Protein AF-A0A6F9ACP2-F1 (afdb_monomer_lite)

Structure (mmCIF, N/CA/C/O backbone):
data_AF-A0A6F9ACP2-F1
#
_entry.id   AF-A0A6F9ACP2-F1
#
loop_
_atom_site.group_PDB
_atom_site.id
_atom_site.type_symbol
_atom_site.label_atom_id
_atom_site.label_alt_id
_atom_site.label_comp_id
_atom_site.label_asym_id
_atom_site.label_entity_id
_atom_site.label_seq_id
_atom_site.pdbx_PDB_ins_code
_atom_site.Cartn_x
_atom_site.Cartn_y
_atom_site.Cartn_z
_atom_site.occupancy
_atom_site.B_iso_or_equiv
_atom_site.auth_seq_id
_atom_site.auth_comp_id
_atom_site.auth_asym_id
_atom_site.auth_atom_id
_atom_site.pdbx_PDB_model_num
ATOM 1 N N . MET A 1 1 ? 7.705 -12.519 -59.527 1.00 38.59 1 MET A N 1
ATOM 2 C CA . MET A 1 1 ? 8.562 -12.250 -58.352 1.00 38.59 1 MET A CA 1
ATOM 3 C C . MET A 1 1 ? 8.568 -10.750 -58.105 1.00 38.59 1 MET A C 1
ATOM 5 O O . MET A 1 1 ? 9.185 -10.027 -58.873 1.00 38.59 1 MET A O 1
ATOM 9 N N . ALA A 1 2 ? 7.812 -10.264 -57.120 1.00 41.66 2 ALA A N 1
ATOM 10 C CA . ALA A 1 2 ? 7.806 -8.846 -56.766 1.00 41.66 2 ALA A CA 1
ATOM 11 C C . ALA A 1 2 ? 8.853 -8.609 -55.669 1.00 41.66 2 ALA A C 1
ATOM 13 O O . ALA A 1 2 ? 8.690 -9.074 -54.544 1.00 41.66 2 ALA A O 1
ATOM 14 N N . GLY A 1 3 ? 9.953 -7.942 -56.027 1.00 48.78 3 GLY A N 1
ATOM 15 C CA . GLY A 1 3 ? 11.014 -7.553 -55.100 1.00 48.78 3 GLY A CA 1
ATOM 16 C C . GLY A 1 3 ? 10.565 -6.386 -54.222 1.00 48.78 3 GLY A C 1
ATOM 17 O O . GLY A 1 3 ? 10.334 -5.283 -54.720 1.00 48.78 3 GLY A O 1
ATOM 18 N N . GLY A 1 4 ? 10.429 -6.635 -52.920 1.00 50.09 4 GLY A N 1
ATOM 19 C CA . GLY A 1 4 ? 10.111 -5.612 -51.928 1.00 50.09 4 GLY A CA 1
ATOM 20 C C . GLY A 1 4 ? 11.236 -4.581 -51.811 1.00 50.09 4 GLY A C 1
ATOM 21 O O . GLY A 1 4 ? 12.382 -4.920 -51.529 1.00 50.09 4 GLY A O 1
ATOM 22 N N . LYS A 1 5 ? 10.899 -3.308 -52.033 1.00 53.72 5 LYS A N 1
ATOM 23 C CA . LYS A 1 5 ? 11.786 -2.149 -51.869 1.00 53.72 5 LYS A CA 1
ATOM 24 C C . LYS A 1 5 ? 11.973 -1.890 -50.365 1.00 53.72 5 LYS A C 1
ATOM 26 O O . LYS A 1 5 ? 11.078 -1.352 -49.716 1.00 53.72 5 LYS A O 1
ATOM 31 N N . GLY A 1 6 ? 13.105 -2.308 -49.800 1.00 55.38 6 GLY A N 1
ATOM 32 C CA . GLY A 1 6 ? 13.466 -2.006 -48.413 1.00 55.38 6 GLY A CA 1
ATOM 33 C C . GLY A 1 6 ? 13.631 -0.498 -48.207 1.00 55.38 6 GLY A C 1
ATOM 34 O O . GLY A 1 6 ? 14.353 0.159 -48.956 1.00 55.38 6 GLY A O 1
ATOM 35 N N . ARG A 1 7 ? 12.945 0.061 -47.206 1.00 59.72 7 ARG A N 1
ATOM 36 C CA . ARG A 1 7 ? 13.177 1.430 -46.729 1.00 59.72 7 ARG A CA 1
ATOM 37 C C . ARG A 1 7 ? 14.472 1.406 -45.913 1.00 59.72 7 ARG A C 1
ATOM 39 O O . ARG A 1 7 ? 14.526 0.723 -44.896 1.00 59.72 7 ARG A O 1
ATOM 46 N N . GLY A 1 8 ? 15.518 2.078 -46.390 1.00 57.94 8 GLY A N 1
ATOM 47 C CA . GLY A 1 8 ? 16.790 2.176 -45.674 1.00 57.94 8 GLY A CA 1
ATOM 48 C C . GLY A 1 8 ? 16.603 2.829 -44.304 1.00 57.94 8 GLY A C 1
ATOM 49 O O . GLY A 1 8 ? 15.888 3.823 -44.183 1.00 57.94 8 GLY A O 1
ATOM 50 N N . ILE A 1 9 ? 17.232 2.252 -43.281 1.00 62.06 9 ILE A N 1
ATOM 51 C CA . ILE A 1 9 ? 17.311 2.821 -41.933 1.00 62.06 9 ILE A CA 1
ATOM 52 C C . ILE A 1 9 ? 18.090 4.138 -42.043 1.00 62.06 9 ILE A C 1
ATOM 54 O O . ILE A 1 9 ? 19.216 4.149 -42.543 1.00 62.06 9 ILE A O 1
ATOM 58 N N . ALA A 1 10 ? 17.475 5.249 -41.638 1.00 66.81 10 ALA A N 1
ATOM 59 C CA . ALA A 1 10 ? 18.106 6.564 -41.672 1.00 66.81 10 ALA A CA 1
ATOM 60 C C . ALA A 1 10 ? 19.357 6.587 -40.775 1.00 66.81 10 ALA A C 1
ATOM 62 O O . ALA A 1 10 ? 19.344 6.046 -39.670 1.00 66.81 10 ALA A O 1
ATOM 63 N N . ALA A 1 11 ? 20.437 7.214 -41.251 1.00 73.50 11 ALA A N 1
ATOM 64 C CA . ALA A 1 11 ? 21.612 7.476 -40.428 1.00 73.50 11 ALA A CA 1
ATOM 65 C C . ALA A 1 11 ? 21.236 8.435 -39.286 1.00 73.50 11 ALA A C 1
ATOM 67 O O . ALA A 1 11 ? 20.543 9.428 -39.510 1.00 73.50 11 ALA A O 1
ATOM 68 N N . PHE A 1 12 ? 21.679 8.126 -38.068 1.00 82.12 12 PHE A N 1
ATOM 69 C CA . PHE A 1 12 ? 21.492 8.997 -36.910 1.00 82.12 12 PHE A CA 1
ATOM 70 C C . PHE A 1 12 ? 22.331 10.277 -37.072 1.00 82.12 12 PHE A C 1
ATOM 72 O O . PHE A 1 12 ? 23.375 10.262 -37.723 1.00 82.12 12 PHE A O 1
ATOM 79 N N . SER A 1 13 ? 21.883 11.389 -36.484 1.00 88.88 13 SER A N 1
ATOM 80 C CA . SER A 1 13 ? 22.588 12.684 -36.535 1.00 88.88 13 SER A CA 1
ATOM 81 C C . SER A 1 13 ? 23.882 12.720 -35.711 1.00 88.88 13 SER A C 1
ATOM 83 O O . SER A 1 13 ? 24.650 13.672 -35.816 1.00 88.88 13 SER A O 1
ATOM 85 N N . PHE A 1 14 ? 24.128 11.692 -34.900 1.00 87.56 14 PHE A N 1
ATOM 86 C CA . PHE A 1 14 ? 25.308 11.527 -34.059 1.00 87.56 14 PHE A CA 1
ATOM 87 C C . PHE A 1 14 ? 26.069 10.250 -34.437 1.00 87.56 14 PHE A C 1
ATOM 89 O O . PHE A 1 14 ? 25.516 9.336 -35.056 1.00 87.56 14 PHE A O 1
ATOM 96 N N . ASN A 1 15 ? 27.346 10.174 -34.052 1.00 88.69 15 ASN A N 1
ATOM 97 C CA . ASN A 1 15 ? 28.153 8.980 -34.283 1.00 88.69 15 ASN A CA 1
ATOM 98 C C . ASN A 1 15 ? 27.711 7.844 -33.339 1.00 88.69 15 ASN A C 1
ATOM 100 O O . ASN A 1 15 ? 27.772 7.967 -32.122 1.00 88.69 15 ASN A O 1
ATOM 104 N N . ILE A 1 16 ? 27.249 6.733 -33.909 1.00 87.56 16 ILE A N 1
ATOM 105 C CA . ILE A 1 16 ? 26.750 5.562 -33.171 1.00 87.56 16 ILE A CA 1
ATOM 106 C C . ILE A 1 16 ? 27.917 4.690 -32.679 1.00 87.56 16 ILE A C 1
ATOM 108 O O . ILE A 1 16 ? 27.810 4.024 -31.652 1.00 87.56 16 ILE A O 1
ATOM 112 N N . GLU A 1 17 ? 29.056 4.733 -33.376 1.00 88.00 17 GLU A N 1
ATOM 113 C CA . GLU A 1 17 ? 30.239 3.926 -33.062 1.00 88.00 17 GLU A CA 1
ATOM 114 C C . GLU A 1 17 ? 30.894 4.377 -31.750 1.00 88.00 17 GLU A C 1
ATOM 116 O O . GLU A 1 17 ? 31.401 3.545 -31.003 1.00 88.00 17 GLU A O 1
ATOM 121 N N . SER A 1 18 ? 30.801 5.667 -31.395 1.00 90.06 18 SER A N 1
ATOM 122 C CA . SER A 1 18 ? 31.252 6.168 -30.086 1.00 90.06 18 SER A CA 1
ATOM 123 C C . SER A 1 18 ? 30.409 5.660 -28.915 1.00 90.06 18 SER A C 1
ATOM 125 O O . SER A 1 18 ? 30.860 5.710 -27.777 1.00 90.06 18 SER A O 1
ATOM 127 N N . LEU A 1 19 ? 29.198 5.158 -29.183 1.00 87.81 19 LEU A N 1
ATOM 128 C CA . LEU A 1 19 ? 28.353 4.485 -28.193 1.00 87.81 19 LEU A CA 1
ATOM 129 C C . LEU A 1 19 ? 28.597 2.964 -28.162 1.00 87.81 19 LEU A C 1
ATOM 131 O O . LEU A 1 19 ? 27.861 2.243 -27.495 1.00 87.81 19 LEU A O 1
ATOM 135 N N . GLY A 1 20 ? 29.585 2.461 -28.913 1.00 89.88 20 GLY A N 1
ATOM 136 C CA . GLY A 1 20 ? 29.894 1.031 -29.013 1.00 89.88 20 GLY A CA 1
ATOM 137 C C . GLY A 1 20 ? 28.875 0.220 -29.822 1.00 89.88 20 GLY A C 1
ATOM 138 O O . GLY A 1 20 ? 28.920 -1.009 -29.822 1.00 89.88 20 GLY A O 1
ATOM 139 N N . LEU A 1 21 ? 27.952 0.886 -30.518 1.00 86.94 21 LEU A N 1
ATOM 140 C CA . LEU A 1 21 ? 26.910 0.260 -31.325 1.00 86.94 21 LEU A CA 1
ATOM 141 C C . LEU A 1 21 ? 27.357 0.228 -32.792 1.00 86.94 21 LEU A C 1
ATOM 143 O O . LEU A 1 21 ? 27.784 1.234 -33.358 1.00 86.94 21 LEU A O 1
ATOM 147 N N . SER A 1 22 ? 27.253 -0.935 -33.434 1.00 85.50 22 SER A N 1
ATOM 148 C CA . SER A 1 22 ? 27.545 -1.087 -34.862 1.00 85.50 22 SER A CA 1
ATOM 149 C C . SER A 1 22 ? 26.247 -1.194 -35.662 1.00 85.50 22 SER A C 1
ATOM 151 O O . SER A 1 22 ? 25.233 -1.686 -35.166 1.00 85.50 22 SER A O 1
ATOM 153 N N . ARG A 1 23 ? 26.265 -0.776 -36.936 1.00 78.12 23 ARG A N 1
ATOM 154 C CA . ARG A 1 23 ? 25.074 -0.805 -37.815 1.00 78.12 23 ARG A CA 1
ATOM 155 C C . ARG A 1 23 ? 24.442 -2.200 -37.969 1.00 78.12 23 ARG A C 1
ATOM 157 O O . ARG A 1 23 ? 23.282 -2.290 -38.354 1.00 78.12 23 ARG A O 1
ATOM 164 N N . GLY A 1 24 ? 25.198 -3.267 -37.699 1.00 81.25 24 GLY A N 1
ATOM 165 C CA . GLY A 1 24 ? 24.729 -4.655 -37.756 1.00 81.25 24 GLY A CA 1
ATOM 166 C C . GLY A 1 24 ? 24.254 -5.230 -36.419 1.00 81.25 24 GLY A C 1
ATOM 167 O O . GLY A 1 24 ? 23.700 -6.322 -36.414 1.00 81.25 24 GLY A O 1
ATOM 168 N N . ASN A 1 25 ? 24.454 -4.522 -35.303 1.00 83.56 25 ASN A N 1
ATOM 169 C CA . ASN A 1 25 ? 24.107 -4.982 -33.957 1.00 83.56 25 ASN A CA 1
ATOM 170 C C . ASN A 1 25 ? 23.226 -3.953 -33.234 1.00 83.56 25 ASN A C 1
ATOM 172 O O . ASN A 1 25 ? 23.549 -3.485 -32.143 1.00 83.56 25 ASN A O 1
ATOM 176 N N . MET A 1 26 ? 22.133 -3.546 -33.883 1.00 84.50 26 MET A N 1
ATOM 177 C CA . MET A 1 26 ? 21.178 -2.624 -33.278 1.00 84.50 26 MET A CA 1
ATOM 178 C C . MET A 1 26 ? 20.155 -3.415 -32.443 1.00 84.50 26 MET A C 1
ATOM 180 O O . MET A 1 26 ? 19.617 -4.403 -32.951 1.00 84.50 26 MET A O 1
ATOM 184 N N . PRO A 1 27 ? 19.860 -3.018 -31.188 1.00 85.81 27 PRO A N 1
ATOM 185 C CA . PRO A 1 27 ? 18.825 -3.643 -30.378 1.00 85.81 27 PRO A CA 1
ATOM 186 C C . PRO A 1 27 ? 17.496 -3.698 -31.129 1.00 85.81 27 PRO A C 1
ATOM 188 O O . PRO A 1 27 ? 17.155 -2.803 -31.908 1.00 85.81 27 PRO A O 1
ATOM 191 N N . GLN A 1 28 ? 16.734 -4.758 -30.867 1.00 84.44 28 GLN A N 1
ATOM 192 C CA . GLN A 1 28 ? 15.427 -4.944 -31.480 1.00 84.44 28 GLN A CA 1
ATOM 193 C C . GLN A 1 28 ? 14.519 -3.747 -31.187 1.00 84.44 28 GLN A C 1
ATOM 195 O O . GLN A 1 28 ? 14.346 -3.325 -30.041 1.00 84.44 28 GLN A O 1
ATOM 200 N N . THR A 1 29 ? 13.913 -3.209 -32.243 1.00 82.56 29 THR A N 1
ATOM 201 C CA . THR A 1 29 ? 12.926 -2.139 -32.131 1.00 82.56 29 THR A CA 1
ATOM 202 C C . THR A 1 29 ? 11.671 -2.686 -31.460 1.00 82.56 29 THR A C 1
ATOM 204 O O . THR A 1 29 ? 11.036 -3.600 -31.991 1.00 82.56 29 THR A O 1
ATOM 207 N N . ARG A 1 30 ? 11.305 -2.136 -30.298 1.00 81.56 30 ARG A N 1
ATOM 208 C CA . ARG A 1 30 ? 10.085 -2.537 -29.583 1.00 81.56 30 ARG A CA 1
ATOM 209 C C . ARG A 1 30 ? 8.839 -2.157 -30.389 1.00 81.56 30 ARG A C 1
ATOM 211 O O . ARG A 1 30 ? 8.766 -1.063 -30.947 1.00 81.56 30 ARG A O 1
ATOM 218 N N . VAL A 1 31 ? 7.850 -3.049 -30.423 1.00 84.19 31 VAL A N 1
ATOM 219 C CA . VAL A 1 31 ? 6.552 -2.821 -31.076 1.00 84.19 31 VAL A CA 1
ATOM 220 C C . VAL A 1 31 ? 5.537 -2.415 -30.005 1.00 84.19 31 VAL A C 1
ATOM 222 O O . VAL A 1 31 ? 4.901 -3.265 -29.392 1.00 84.19 31 VAL A O 1
ATOM 225 N N . GLY A 1 32 ? 5.403 -1.108 -29.769 1.00 87.50 32 GLY A N 1
ATOM 226 C CA . GLY A 1 32 ? 4.409 -0.538 -28.852 1.00 87.50 32 GLY A CA 1
ATOM 227 C C . GLY A 1 32 ? 4.919 -0.230 -27.435 1.00 87.50 32 GLY A C 1
ATOM 228 O O . GLY A 1 32 ? 6.064 -0.543 -27.096 1.00 87.50 32 GLY A O 1
ATOM 229 N N . PRO A 1 33 ? 4.091 0.449 -26.619 1.00 92.56 33 PRO A N 1
ATOM 230 C CA . PRO A 1 33 ? 4.432 0.785 -25.242 1.00 92.56 33 PRO A CA 1
ATOM 231 C C . PRO A 1 33 ? 4.515 -0.474 -24.372 1.00 92.56 33 PRO A C 1
ATOM 233 O O . PRO A 1 33 ? 3.861 -1.483 -24.644 1.00 92.56 33 PRO A O 1
ATOM 236 N N . ASN A 1 34 ? 5.299 -0.405 -23.296 1.00 90.38 34 ASN A N 1
ATOM 237 C CA . ASN A 1 34 ? 5.323 -1.472 -22.297 1.00 90.38 34 ASN A CA 1
ATOM 238 C C . ASN A 1 34 ? 3.937 -1.615 -21.647 1.00 90.38 34 ASN A C 1
ATOM 240 O O . ASN A 1 34 ? 3.175 -0.647 -21.562 1.00 90.38 34 ASN A O 1
ATOM 244 N N . LYS A 1 35 ? 3.622 -2.819 -21.159 1.00 92.50 35 LYS A N 1
ATOM 245 C CA . LYS A 1 35 ? 2.417 -3.042 -20.352 1.00 92.50 35 LYS A CA 1
ATOM 246 C C . LYS A 1 35 ? 2.441 -2.114 -19.127 1.00 92.50 35 LYS A C 1
ATOM 248 O O . LYS A 1 35 ? 3.498 -1.931 -18.529 1.00 92.50 35 LYS A O 1
ATOM 253 N N . LEU A 1 36 ? 1.278 -1.578 -18.741 1.00 96.25 36 LEU A N 1
ATOM 254 C CA . LEU A 1 36 ? 1.138 -0.749 -17.533 1.00 96.25 36 LEU A CA 1
ATOM 255 C C . LEU A 1 36 ? 1.499 -1.533 -16.261 1.00 96.25 36 LEU A C 1
ATOM 257 O O . LEU A 1 36 ? 2.083 -0.976 -15.339 1.00 96.25 36 LEU A O 1
ATOM 261 N N . TYR A 1 37 ? 1.182 -2.828 -16.253 1.00 94.69 37 TYR A N 1
ATOM 262 C CA . TYR A 1 37 ? 1.515 -3.754 -15.179 1.00 94.69 37 TYR A CA 1
ATOM 263 C C . TYR A 1 37 ? 2.424 -4.847 -15.747 1.00 94.69 37 TYR A C 1
ATOM 265 O O . TYR A 1 37 ? 1.945 -5.682 -16.525 1.00 94.69 37 TYR A O 1
ATOM 273 N N . PRO A 1 38 ? 3.737 -4.803 -15.462 1.00 94.62 38 PRO A N 1
ATOM 274 C CA . PRO A 1 38 ? 4.635 -5.887 -15.821 1.00 94.62 38 PRO A CA 1
ATOM 275 C C . PRO A 1 38 ? 4.307 -7.134 -14.996 1.00 94.62 38 PRO A C 1
ATOM 277 O O . PRO A 1 38 ? 3.825 -7.040 -13.866 1.00 94.62 38 PRO A O 1
ATOM 280 N N . ASP A 1 39 ? 4.573 -8.302 -15.572 1.00 94.25 39 ASP A N 1
ATOM 281 C CA . ASP A 1 39 ? 4.403 -9.572 -14.876 1.00 94.25 39 ASP A CA 1
ATOM 282 C C . ASP A 1 39 ? 5.515 -9.691 -13.816 1.00 94.25 39 ASP A C 1
ATOM 284 O O . ASP A 1 39 ? 6.699 -9.601 -14.143 1.00 94.25 39 ASP A O 1
ATOM 288 N N . VAL A 1 40 ? 5.133 -9.822 -12.542 1.00 94.00 40 VAL A N 1
ATOM 289 C CA . VAL A 1 40 ? 6.072 -9.980 -11.420 1.00 94.00 40 VAL A CA 1
ATOM 290 C C . VAL A 1 40 ? 6.358 -11.461 -11.179 1.00 94.00 40 VAL A C 1
ATOM 292 O O . VAL A 1 40 ? 5.447 -12.287 -11.220 1.00 94.00 40 VAL A O 1
ATOM 295 N N . GLU A 1 41 ? 7.622 -11.799 -10.925 1.00 94.88 41 GLU A N 1
ATOM 296 C CA . GLU A 1 41 ? 8.049 -13.188 -10.692 1.00 94.88 41 GLU A CA 1
ATOM 297 C C . GLU A 1 41 ? 7.590 -13.714 -9.323 1.00 94.88 41 GLU A C 1
ATOM 299 O O . GLU A 1 41 ? 7.220 -14.881 -9.194 1.00 94.88 41 GLU A O 1
ATOM 30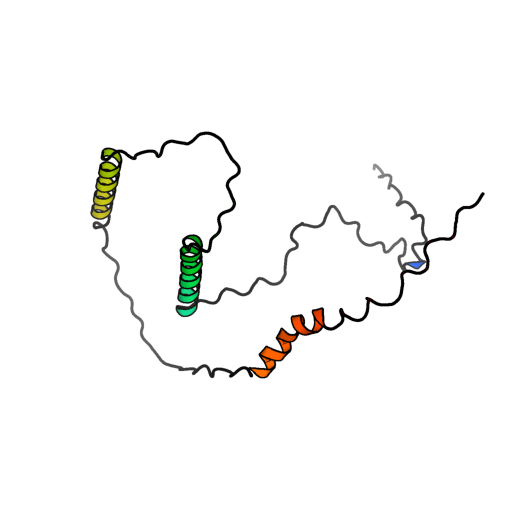4 N N . PHE A 1 42 ? 7.548 -12.839 -8.314 1.00 95.44 42 PHE A N 1
ATOM 305 C CA . PHE A 1 42 ? 7.176 -13.182 -6.945 1.00 95.44 42 PHE A CA 1
ATOM 306 C C . PHE A 1 42 ? 5.795 -12.637 -6.595 1.00 95.44 42 PHE A C 1
ATOM 308 O O . PHE A 1 42 ? 5.467 -11.478 -6.856 1.00 95.44 42 PHE A O 1
ATOM 315 N N . LYS A 1 43 ? 4.986 -13.493 -5.974 1.00 95.00 43 LYS A N 1
ATOM 316 C CA . LYS A 1 43 ? 3.691 -13.117 -5.406 1.00 95.00 43 LYS A CA 1
ATOM 317 C C . LYS A 1 43 ? 3.874 -12.690 -3.947 1.00 95.00 43 LYS A C 1
ATOM 319 O O . LYS A 1 43 ? 4.806 -13.173 -3.305 1.00 95.00 43 LYS A O 1
ATOM 324 N N . PRO A 1 44 ? 3.004 -11.812 -3.418 1.00 96.00 44 PRO A N 1
ATOM 325 C CA . PRO A 1 44 ? 3.039 -11.472 -2.002 1.00 96.00 44 PRO A CA 1
ATOM 326 C C . PRO A 1 44 ? 2.823 -12.723 -1.145 1.00 96.00 44 PRO A C 1
ATOM 328 O O . PRO A 1 44 ? 2.117 -13.652 -1.550 1.00 96.00 44 PRO A O 1
ATOM 331 N N . VAL A 1 45 ? 3.431 -12.723 0.040 1.00 96.81 45 VAL A N 1
ATOM 332 C CA . VAL A 1 45 ? 3.262 -13.785 1.035 1.00 96.81 45 VAL A CA 1
ATOM 333 C C . VAL A 1 45 ? 1.779 -13.869 1.431 1.00 96.81 45 VAL A C 1
ATOM 335 O O . VAL A 1 45 ? 1.145 -12.820 1.592 1.00 96.81 45 VAL A O 1
ATOM 338 N N . PRO A 1 46 ? 1.199 -15.079 1.559 1.00 96.31 46 PRO A N 1
ATOM 339 C CA . PRO A 1 46 ? -0.150 -15.238 2.084 1.00 96.31 46 PRO A CA 1
ATOM 340 C C . PRO A 1 46 ? -0.296 -14.568 3.449 1.00 96.31 46 PRO A C 1
ATOM 342 O O . PRO A 1 46 ? 0.648 -14.532 4.238 1.00 96.31 46 PRO A O 1
ATOM 345 N N . LEU A 1 47 ? -1.486 -14.041 3.729 1.00 94.44 47 LEU A N 1
ATOM 346 C CA . LEU A 1 47 ? -1.780 -13.566 5.074 1.00 94.44 47 LEU A CA 1
ATOM 347 C C . LEU A 1 47 ? -1.692 -14.747 6.039 1.00 94.44 47 LEU A C 1
ATOM 349 O O . LEU A 1 47 ? -2.072 -15.870 5.694 1.00 94.44 47 LEU A O 1
ATOM 353 N N . LYS A 1 48 ? -1.178 -14.468 7.231 1.00 95.19 48 LYS A N 1
ATOM 354 C CA . LYS A 1 48 ? -1.257 -15.400 8.342 1.00 95.19 48 LYS A CA 1
ATOM 355 C C . LYS A 1 48 ? -2.742 -15.639 8.684 1.00 95.19 48 LYS A C 1
ATOM 357 O O . LYS A 1 48 ? -3.621 -14.871 8.271 1.00 95.19 48 LYS A O 1
ATOM 362 N N . VAL A 1 49 ? -3.012 -16.771 9.327 1.00 94.62 49 VAL A N 1
ATOM 363 C CA . VAL A 1 49 ? -4.359 -17.183 9.730 1.00 94.62 49 VAL A CA 1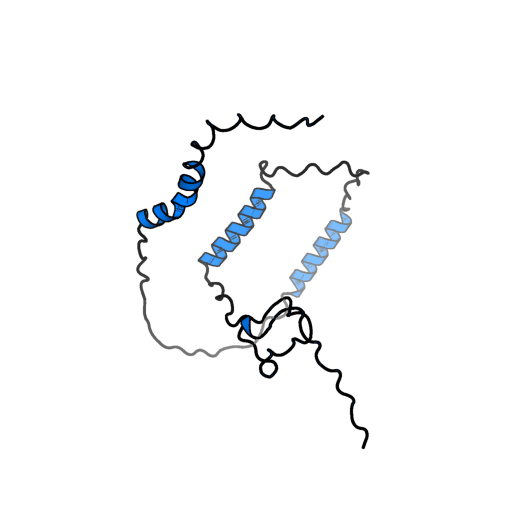
ATOM 364 C C . VAL A 1 49 ? -4.287 -17.665 11.171 1.00 94.62 49 VAL A C 1
ATOM 366 O O . VAL A 1 49 ? -3.451 -18.509 11.491 1.00 94.62 49 VAL A O 1
ATOM 369 N N . GLY A 1 50 ? -5.178 -17.164 12.020 1.00 97.19 50 GLY A N 1
ATOM 370 C CA . GLY A 1 50 ? -5.273 -17.556 13.421 1.00 97.19 50 GLY A CA 1
ATOM 371 C C . GLY A 1 50 ? -6.326 -16.743 14.166 1.00 97.19 50 GLY A C 1
ATOM 372 O O . GLY A 1 50 ? -6.702 -15.653 13.735 1.00 97.19 50 GLY A O 1
ATOM 373 N N . GLU A 1 51 ? -6.786 -17.269 15.301 1.00 97.50 51 GLU A N 1
ATOM 374 C CA . GLU A 1 51 ? -7.819 -16.626 16.126 1.00 97.50 51 GLU A CA 1
ATOM 375 C C . GLU A 1 51 ? -7.373 -15.244 16.629 1.00 97.50 51 GLU A C 1
ATOM 377 O O . GLU A 1 51 ? -8.163 -14.299 16.615 1.00 97.50 51 GLU A O 1
ATOM 382 N N . ASP A 1 52 ? -6.094 -15.095 16.988 1.00 97.12 52 ASP A N 1
ATOM 383 C CA . ASP A 1 52 ? -5.518 -13.822 17.440 1.00 97.12 52 ASP A CA 1
ATOM 384 C C . ASP A 1 52 ? -5.538 -12.754 16.340 1.00 97.12 52 ASP A C 1
ATOM 386 O O . ASP A 1 52 ? -5.831 -11.580 16.582 1.00 97.12 52 ASP A O 1
ATOM 390 N N . GLU A 1 53 ? -5.260 -13.150 15.100 1.00 97.62 53 GLU A N 1
ATOM 391 C CA . GLU A 1 53 ? -5.230 -12.236 13.960 1.00 97.62 53 GLU A CA 1
ATOM 392 C C . GLU A 1 53 ? -6.635 -11.799 13.561 1.00 97.62 53 GLU A C 1
ATOM 394 O O . GLU A 1 53 ? -6.862 -10.618 13.277 1.00 97.62 53 GLU A O 1
ATOM 399 N N . ASP A 1 54 ? -7.588 -12.729 13.617 1.00 97.19 54 ASP A N 1
ATOM 400 C CA . ASP A 1 54 ? -9.006 -12.454 13.418 1.00 97.19 54 ASP A CA 1
ATOM 401 C C . ASP A 1 54 ? -9.558 -11.546 14.525 1.00 97.19 54 ASP A C 1
ATOM 403 O O . ASP A 1 54 ? -10.291 -10.593 14.234 1.00 97.19 54 ASP A O 1
ATOM 407 N N . TYR A 1 55 ? -9.156 -11.762 15.782 1.00 97.94 55 TYR A N 1
ATOM 408 C CA . TYR A 1 55 ? -9.513 -10.896 16.905 1.00 97.94 55 TYR A CA 1
ATOM 409 C C . TYR A 1 55 ? -8.982 -9.474 16.705 1.00 97.94 55 TYR A C 1
ATOM 411 O O . TYR A 1 55 ? -9.739 -8.502 16.785 1.00 97.94 55 TYR A O 1
ATOM 419 N N . MET A 1 56 ? -7.699 -9.329 16.370 1.00 98.00 56 MET A N 1
ATOM 420 C CA . MET A 1 56 ? -7.095 -8.022 16.109 1.00 98.00 56 MET A CA 1
ATOM 421 C C . MET A 1 56 ? -7.722 -7.335 14.890 1.00 98.00 56 MET A C 1
ATOM 423 O O . MET A 1 56 ? -7.929 -6.114 14.892 1.00 98.00 56 MET A O 1
ATOM 427 N N . LEU A 1 57 ? -8.083 -8.099 13.855 1.00 97.19 57 LEU A N 1
ATOM 428 C CA . LEU A 1 57 ? -8.806 -7.595 12.692 1.00 97.19 57 LEU A CA 1
ATOM 429 C C . LEU A 1 57 ? -10.200 -7.084 13.074 1.00 97.19 57 LEU A C 1
ATOM 431 O O . LEU A 1 57 ? -10.575 -5.985 12.650 1.00 97.19 57 LEU A O 1
ATOM 435 N N . ALA A 1 58 ? -10.951 -7.841 13.874 1.00 97.75 58 ALA A N 1
ATOM 436 C CA . ALA A 1 58 ? -12.262 -7.442 14.373 1.00 97.75 58 ALA A CA 1
ATOM 437 C C . ALA A 1 58 ? -12.161 -6.174 15.234 1.00 97.75 58 ALA A C 1
ATOM 439 O O . ALA A 1 58 ? -12.822 -5.174 14.940 1.00 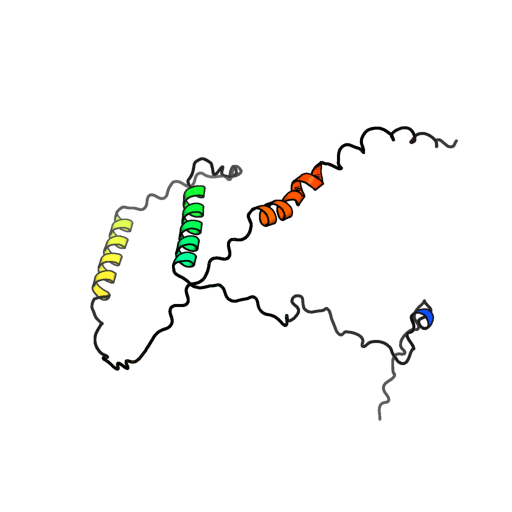97.75 58 ALA A O 1
ATOM 440 N N . LEU A 1 59 ? -11.242 -6.152 16.204 1.00 98.31 59 LEU A N 1
ATOM 441 C CA . LEU A 1 59 ? -10.996 -5.002 17.074 1.00 98.31 59 LEU A CA 1
ATOM 442 C C . LEU A 1 59 ? -10.655 -3.742 16.267 1.00 98.31 59 LEU A C 1
ATOM 444 O O . LEU A 1 59 ? -11.209 -2.665 16.495 1.00 98.31 59 LEU A O 1
ATOM 448 N N . LYS A 1 60 ? -9.794 -3.864 15.252 1.00 98.06 60 LYS A N 1
ATOM 449 C CA . LYS A 1 60 ? -9.461 -2.757 14.344 1.00 98.06 60 LYS A CA 1
ATOM 450 C C . LYS A 1 60 ? -10.693 -2.210 13.616 1.00 98.06 60 LYS A C 1
ATOM 452 O O . LYS A 1 60 ? -10.810 -0.994 13.423 1.00 98.06 60 LYS A O 1
ATOM 457 N N . GLN A 1 61 ? -11.599 -3.081 13.173 1.00 98.31 61 GLN A N 1
ATOM 458 C CA . GLN A 1 61 ? -12.836 -2.670 12.506 1.00 98.31 61 GLN A CA 1
ATOM 459 C C . GLN A 1 61 ? -13.792 -1.966 13.473 1.00 98.31 61 GLN A C 1
ATOM 461 O O . GLN A 1 61 ? -14.337 -0.912 13.125 1.00 98.31 61 GLN A O 1
ATOM 466 N N . GLU A 1 62 ? -13.944 -2.492 14.686 1.00 98.12 62 GLU A N 1
ATOM 467 C CA . GLU A 1 62 ? -14.760 -1.886 15.736 1.00 98.12 62 GLU A CA 1
ATOM 468 C C . GLU A 1 62 ? -14.241 -0.504 16.120 1.00 98.12 62 GLU A C 1
ATOM 470 O O . GLU A 1 62 ? -15.013 0.454 16.089 1.00 98.12 62 GLU A O 1
ATOM 475 N N . ILE A 1 63 ? -12.933 -0.357 16.368 1.00 97.94 63 ILE A N 1
ATOM 476 C CA . ILE A 1 63 ? -12.306 0.936 16.680 1.00 97.94 63 ILE A CA 1
ATOM 477 C C . ILE A 1 63 ? -12.579 1.946 15.565 1.00 97.94 63 ILE A C 1
ATOM 479 O O . ILE A 1 63 ? -12.966 3.083 15.827 1.00 97.94 63 ILE A O 1
ATOM 483 N N . ARG A 1 64 ? -12.446 1.553 14.293 1.00 96.69 64 ARG A N 1
ATOM 484 C CA . ARG A 1 64 ? -12.796 2.444 13.175 1.00 96.69 64 ARG A CA 1
ATOM 485 C C . ARG A 1 64 ? -14.269 2.860 13.230 1.00 96.69 64 ARG A C 1
ATOM 487 O O . ARG A 1 64 ? -14.591 4.010 12.927 1.00 96.69 64 ARG A O 1
ATOM 494 N N . GLY A 1 65 ? -15.166 1.943 13.580 1.00 95.75 65 GLY A N 1
ATOM 495 C CA . GLY A 1 65 ? -16.592 2.213 13.743 1.00 95.75 65 GLY A CA 1
ATOM 496 C C . GLY A 1 65 ? -16.882 3.192 14.882 1.00 95.75 65 GLY A C 1
ATOM 497 O O . GLY A 1 65 ? -17.565 4.197 14.666 1.00 95.75 65 GLY A O 1
ATOM 498 N N . THR A 1 66 ? -16.327 2.937 16.065 1.00 97.25 66 THR A N 1
ATOM 499 C CA . THR A 1 66 ? -16.525 3.746 17.276 1.00 97.25 66 THR A CA 1
ATOM 500 C C . THR A 1 66 ? -15.903 5.134 17.130 1.00 97.25 66 THR A C 1
ATOM 502 O O . THR A 1 66 ? -16.564 6.135 17.412 1.00 97.25 66 THR A O 1
ATOM 505 N N . MET A 1 67 ? -14.696 5.231 16.562 1.00 97.12 67 MET A N 1
ATOM 506 C CA . MET A 1 67 ? -14.010 6.500 16.285 1.00 97.12 67 MET A CA 1
ATOM 507 C C . MET A 1 67 ? -14.824 7.422 15.386 1.00 97.12 67 MET A C 1
ATOM 509 O O . MET A 1 67 ? -14.842 8.629 15.601 1.00 97.12 67 MET A O 1
ATOM 513 N N . ARG A 1 68 ? -15.583 6.885 14.422 1.00 95.12 68 ARG A N 1
ATOM 514 C CA . ARG A 1 68 ? -16.461 7.711 13.573 1.00 95.12 68 ARG A CA 1
ATOM 515 C C . ARG A 1 68 ? -17.664 8.294 14.319 1.00 95.12 68 ARG A C 1
ATOM 517 O O . ARG A 1 68 ? -18.265 9.253 13.820 1.00 95.12 68 ARG A O 1
ATOM 524 N N . GLN A 1 69 ? -18.042 7.712 15.453 1.00 94.94 69 GLN A N 1
ATOM 525 C CA . GLN A 1 69 ? -19.168 8.147 16.284 1.00 94.94 69 GLN A CA 1
ATOM 526 C C . GLN A 1 69 ? -18.732 9.053 17.439 1.00 94.94 69 GLN A C 1
ATOM 528 O O . GLN A 1 69 ? -19.544 9.836 17.930 1.00 94.94 69 GLN A O 1
ATOM 533 N N . LEU A 1 70 ? -17.461 8.980 17.839 1.00 95.31 70 LEU A N 1
ATOM 534 C CA . LEU A 1 70 ? -16.883 9.837 18.865 1.00 95.31 70 LEU A CA 1
ATOM 535 C C . LEU A 1 70 ? -16.944 11.325 18.462 1.00 95.31 70 LEU A C 1
ATOM 537 O O . LEU A 1 70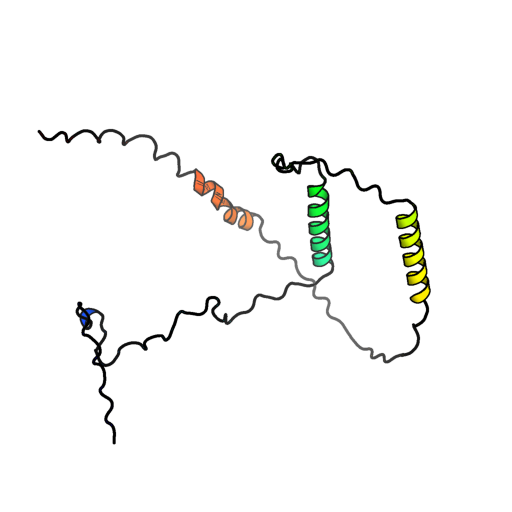 ? -16.828 11.665 17.279 1.00 95.31 70 LEU A O 1
ATOM 541 N N . PRO A 1 71 ? -17.081 12.241 19.438 1.00 95.38 71 PRO A N 1
ATOM 542 C CA . PRO A 1 71 ? -17.181 13.682 19.185 1.00 95.38 71 PRO A CA 1
ATOM 543 C C . PRO A 1 71 ? -15.903 14.272 18.571 1.00 95.38 71 PRO A C 1
ATOM 545 O O . PRO A 1 71 ? -15.934 15.365 18.013 1.00 95.38 71 PRO A O 1
ATOM 548 N N . HIS A 1 72 ? -14.792 13.538 18.642 1.00 95.56 72 HIS A N 1
ATOM 549 C CA . HIS A 1 72 ? -13.512 13.904 18.041 1.00 95.56 72 HIS A CA 1
ATOM 550 C C . HIS A 1 72 ? -13.482 13.716 16.514 1.00 95.56 72 HIS A C 1
ATOM 552 O O . HIS A 1 72 ? -12.594 14.248 15.853 1.00 95.56 72 HIS A O 1
ATOM 558 N N . ASN A 1 73 ? -14.463 13.021 15.924 1.00 95.00 73 ASN A N 1
ATOM 559 C CA . ASN A 1 73 ? -14.592 12.909 14.472 1.00 95.00 73 ASN A CA 1
ATOM 560 C C . ASN A 1 73 ? -15.250 14.164 13.873 1.00 95.00 73 ASN A C 1
ATOM 562 O O . ASN A 1 73 ? -16.454 14.191 13.586 1.00 95.00 73 ASN A O 1
ATOM 566 N N . ILE A 1 74 ? -14.448 15.215 13.688 1.00 93.94 74 ILE A N 1
ATOM 567 C CA . ILE A 1 74 ? -14.883 16.479 13.087 1.00 93.94 74 ILE A CA 1
ATOM 568 C C . ILE A 1 74 ? -15.252 16.233 11.623 1.00 93.94 74 ILE A C 1
ATOM 570 O O . ILE A 1 74 ? -14.405 15.986 10.766 1.00 93.94 74 ILE A O 1
ATOM 574 N N . ARG A 1 75 ? -16.550 16.310 11.323 1.00 90.06 75 ARG A N 1
ATOM 575 C CA . ARG A 1 75 ? -17.042 16.143 9.955 1.00 90.06 75 ARG A CA 1
ATOM 576 C C . ARG A 1 75 ? -16.744 17.404 9.146 1.00 90.06 75 ARG A C 1
ATOM 578 O O . ARG A 1 75 ? -17.000 18.502 9.648 1.00 90.06 75 ARG A O 1
ATOM 585 N N . PRO A 1 76 ? -16.285 17.276 7.889 1.00 89.75 76 PRO A N 1
ATOM 586 C CA . PRO A 1 76 ? -16.152 18.432 7.020 1.00 89.75 76 PRO A CA 1
ATOM 587 C C . PRO A 1 76 ? -17.517 19.111 6.885 1.00 89.75 76 PRO A C 1
ATOM 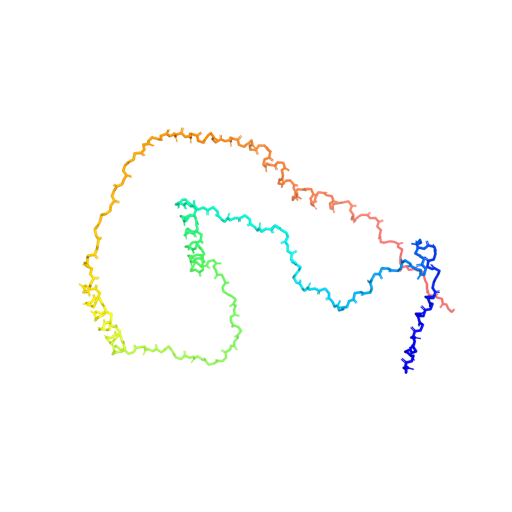589 O O . PRO A 1 76 ? -18.548 18.445 6.739 1.00 89.75 76 PRO A O 1
ATOM 592 N N . LEU A 1 77 ? -17.527 20.442 6.959 1.00 80.44 77 LEU A N 1
ATOM 593 C CA . LEU A 1 77 ? -18.743 21.220 6.786 1.00 80.44 77 LEU A CA 1
ATOM 594 C C . LEU A 1 77 ? -19.277 20.948 5.379 1.00 80.44 77 LEU A C 1
ATOM 596 O O . LEU A 1 77 ? -18.662 21.345 4.391 1.00 80.44 77 LEU A O 1
ATOM 600 N N . ALA A 1 78 ? -20.418 20.263 5.283 1.00 76.69 78 ALA A N 1
ATOM 601 C CA . ALA A 1 78 ? -21.102 20.109 4.012 1.00 76.69 78 ALA A CA 1
ATOM 602 C C . ALA A 1 78 ? -21.401 21.518 3.487 1.00 76.69 78 ALA A C 1
ATOM 604 O O . ALA A 1 78 ? -22.190 22.256 4.087 1.00 76.69 78 ALA A O 1
ATOM 605 N N . GLY A 1 79 ? -20.724 21.910 2.402 1.00 65.06 79 GLY A N 1
ATOM 606 C CA . GLY A 1 79 ? -21.000 23.161 1.707 1.00 65.06 79 GLY A CA 1
ATOM 607 C C . GLY A 1 79 ? -22.505 23.266 1.488 1.00 65.06 79 GLY 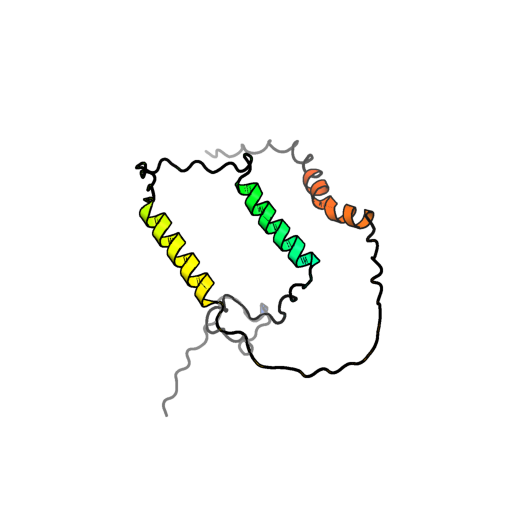A C 1
ATOM 608 O O . GLY A 1 79 ? -23.144 22.257 1.197 1.00 65.06 79 GLY A O 1
ATOM 609 N N . LYS A 1 80 ? -23.075 24.452 1.729 1.00 60.38 80 LYS A N 1
ATOM 610 C CA . LYS A 1 80 ? -24.520 24.734 1.713 1.00 60.38 80 LYS A CA 1
ATOM 611 C C . LYS A 1 80 ? -25.167 24.263 0.396 1.00 60.38 80 LYS A C 1
ATOM 613 O O . LYS A 1 80 ? -25.347 25.043 -0.530 1.00 60.38 80 LYS A O 1
ATOM 618 N N . GLY A 1 81 ? -25.515 22.983 0.326 1.00 56.56 81 GLY A N 1
ATOM 619 C CA . GLY A 1 81 ? -26.274 22.350 -0.740 1.00 56.56 81 GLY A CA 1
ATOM 620 C C . GLY A 1 81 ? -27.750 22.420 -0.384 1.00 56.56 81 GLY A C 1
ATOM 621 O O . GLY A 1 81 ? -28.153 22.025 0.709 1.00 56.56 81 GLY A O 1
ATOM 622 N N . GLY A 1 82 ? -28.530 23.014 -1.282 1.00 52.97 82 GLY A N 1
ATOM 623 C CA . GLY A 1 82 ? -29.916 23.402 -1.065 1.00 52.97 82 GLY A CA 1
ATOM 624 C C . GLY A 1 82 ? -30.884 22.275 -0.687 1.00 52.97 82 GLY A C 1
ATOM 625 O O . GLY A 1 82 ? -30.635 21.089 -0.872 1.00 52.97 82 GLY A O 1
ATOM 626 N N . ALA A 1 83 ? -32.042 22.733 -0.203 1.00 61.59 83 ALA A N 1
ATOM 627 C CA . ALA A 1 83 ? -33.249 21.986 0.142 1.00 61.59 83 ALA A CA 1
ATOM 628 C C . ALA A 1 83 ? -33.109 20.966 1.288 1.00 61.59 83 ALA A C 1
ATOM 630 O O . ALA A 1 83 ? -32.622 19.847 1.139 1.00 61.59 83 ALA A O 1
ATOM 631 N N . LYS A 1 84 ? -33.688 21.328 2.441 1.00 60.50 84 LYS A N 1
ATOM 632 C CA . LYS A 1 84 ? -33.987 20.386 3.522 1.00 60.50 84 LYS A CA 1
ATOM 633 C C . LYS A 1 84 ? -34.905 19.283 2.986 1.00 60.50 84 LYS A C 1
ATOM 635 O O . LYS A 1 84 ? -36.107 19.499 2.834 1.00 60.50 84 LYS A O 1
ATOM 640 N N . LYS A 1 85 ? -34.364 18.093 2.715 1.00 66.12 85 LYS A N 1
ATOM 641 C CA . LYS A 1 85 ? -35.197 16.899 2.542 1.00 66.12 85 LYS A CA 1
ATOM 642 C C . LYS A 1 85 ? -35.840 16.604 3.896 1.00 66.12 85 LYS A C 1
ATOM 644 O O . LYS A 1 85 ? -35.142 16.422 4.892 1.00 66.12 85 LYS A O 1
ATOM 649 N N . LYS A 1 86 ? -37.175 16.638 3.945 1.00 64.44 86 LYS A N 1
ATOM 650 C CA . LYS A 1 86 ? -37.948 16.239 5.129 1.00 64.44 86 LYS A CA 1
ATOM 651 C C . LYS A 1 86 ? -37.520 14.813 5.514 1.00 64.44 86 LYS A C 1
ATOM 653 O O . LYS A 1 86 ? -37.364 14.000 4.601 1.00 64.44 86 LYS A O 1
ATOM 658 N N . PRO A 1 87 ? -37.336 14.489 6.807 1.00 63.25 87 PRO A N 1
ATOM 659 C CA . PRO A 1 87 ? -37.075 13.111 7.196 1.00 63.25 87 PRO A CA 1
ATOM 660 C C . PRO A 1 87 ? -38.253 12.257 6.723 1.00 63.25 87 PRO A C 1
ATOM 662 O O . PRO A 1 87 ? -39.404 12.544 7.066 1.00 63.25 87 PRO A O 1
ATOM 665 N N . ILE A 1 88 ? -37.973 11.251 5.892 1.00 68.12 88 ILE A N 1
ATOM 666 C CA . ILE A 1 88 ? -38.969 10.261 5.485 1.00 68.12 88 ILE A CA 1
ATOM 667 C C . ILE A 1 88 ? -39.344 9.508 6.759 1.00 68.12 88 ILE A C 1
ATOM 669 O O . ILE A 1 88 ? -38.563 8.719 7.288 1.00 68.12 88 ILE A O 1
ATOM 673 N N . LYS A 1 89 ? -40.523 9.812 7.303 1.00 71.56 89 LYS A N 1
ATOM 674 C CA . LYS A 1 89 ? -41.125 9.005 8.357 1.00 71.56 89 LYS A CA 1
ATOM 675 C C . LYS A 1 89 ? -41.592 7.719 7.692 1.00 71.56 89 LYS A C 1
ATOM 677 O O . LYS A 1 89 ? -42.635 7.725 7.046 1.00 71.56 89 LYS A O 1
ATOM 682 N N . VAL A 1 90 ? -40.808 6.655 7.840 1.00 65.38 90 VAL A N 1
ATOM 683 C CA . VAL A 1 90 ? -41.279 5.301 7.540 1.00 65.38 90 VAL A CA 1
ATOM 684 C C . VAL A 1 90 ? -42.548 5.057 8.350 1.00 65.38 90 VAL A C 1
ATOM 686 O O . VAL A 1 90 ? -42.585 5.274 9.569 1.00 65.38 90 VAL A O 1
ATOM 689 N N . SER A 1 91 ? -43.618 4.716 7.647 1.00 72.50 91 SER A N 1
ATOM 690 C CA . SER A 1 91 ? -44.926 4.500 8.249 1.00 72.50 91 SER A CA 1
ATOM 691 C C . SER A 1 91 ? -44.884 3.246 9.129 1.00 72.50 91 SER A C 1
ATOM 693 O O . SER A 1 91 ? -44.105 2.324 8.890 1.00 72.50 91 SER A O 1
ATOM 695 N N . SER A 1 92 ? -45.709 3.186 10.176 1.00 71.94 92 SER A N 1
ATOM 696 C CA . SER A 1 92 ? -45.794 1.998 11.044 1.00 71.94 92 SER A CA 1
ATOM 697 C C . SER A 1 92 ? -46.153 0.724 10.271 1.00 71.94 92 SER A C 1
ATOM 699 O O . SER A 1 92 ? -45.740 -0.359 10.671 1.00 71.94 92 SER A O 1
ATOM 701 N N . LYS A 1 93 ? -46.855 0.873 9.144 1.00 77.44 93 LYS A N 1
ATOM 702 C CA . LYS A 1 93 ? -47.234 -0.211 8.238 1.00 77.44 93 LYS A CA 1
ATOM 703 C C . LYS A 1 93 ? -46.028 -0.841 7.535 1.00 77.44 93 LYS A C 1
ATOM 705 O O . LYS A 1 93 ? -45.887 -2.053 7.515 1.00 77.44 93 LYS A O 1
ATOM 710 N N . GLU A 1 94 ? -45.095 -0.022 7.060 1.00 79.19 94 GLU A N 1
ATOM 711 C CA . GLU A 1 94 ? -43.860 -0.529 6.445 1.00 79.19 94 GLU A CA 1
ATOM 712 C C . GLU A 1 94 ? -42.990 -1.281 7.461 1.00 79.19 94 GLU A C 1
ATOM 714 O O . GLU A 1 94 ? -42.327 -2.250 7.108 1.00 79.19 94 GLU A O 1
ATOM 719 N N . LYS A 1 95 ? -43.020 -0.880 8.740 1.00 83.94 95 LYS A N 1
ATOM 720 C CA . LYS A 1 95 ? -42.307 -1.597 9.809 1.00 83.94 95 LYS A CA 1
ATOM 721 C C . LYS A 1 95 ? -42.943 -2.953 10.114 1.00 83.94 95 LYS A C 1
ATOM 723 O O . LYS A 1 95 ? -42.211 -3.922 10.276 1.00 83.94 95 LYS A O 1
ATOM 728 N N . SER A 1 96 ? -44.276 -3.034 10.173 1.00 83.00 96 SER A N 1
ATOM 729 C CA . SER A 1 96 ? -44.967 -4.310 10.403 1.00 83.00 96 SER A CA 1
ATOM 730 C C . SER A 1 96 ? -44.756 -5.293 9.256 1.00 83.00 96 SER A C 1
ATOM 732 O O . SER A 1 96 ? -44.528 -6.469 9.513 1.00 83.00 96 SER A O 1
ATOM 734 N N . ASP A 1 97 ? -44.760 -4.806 8.013 1.00 87.69 97 ASP A N 1
ATOM 735 C CA . ASP A 1 97 ? -44.584 -5.650 6.825 1.00 87.69 97 ASP A CA 1
ATOM 736 C C . ASP A 1 97 ? -43.161 -6.234 6.723 1.00 87.69 97 ASP A C 1
ATOM 738 O O . ASP A 1 97 ? -42.954 -7.291 6.128 1.00 87.69 97 ASP A O 1
ATOM 742 N N . VAL A 1 98 ? -42.158 -5.545 7.280 1.00 88.19 98 VAL A N 1
ATOM 743 C CA . VAL A 1 98 ? -40.781 -6.059 7.379 1.00 88.19 98 VAL A CA 1
ATOM 744 C C . VAL A 1 98 ? -40.660 -7.088 8.504 1.00 88.19 98 VAL A C 1
ATOM 746 O O . VAL A 1 98 ? -40.031 -8.122 8.295 1.00 88.19 98 VAL A O 1
ATOM 749 N N . LEU A 1 99 ? -41.291 -6.846 9.660 1.00 88.19 99 LEU A N 1
ATOM 750 C CA . LEU A 1 99 ? -41.296 -7.794 10.782 1.00 88.19 99 LEU A CA 1
ATOM 751 C C . LEU A 1 99 ? -41.963 -9.120 10.399 1.00 88.19 99 LEU A C 1
ATOM 753 O O . LEU A 1 99 ? -41.388 -10.177 10.626 1.00 88.19 99 LEU A O 1
ATOM 757 N N . SER A 1 100 ? -43.112 -9.074 9.719 1.00 86.50 100 SER A N 1
ATOM 758 C CA . SER A 1 100 ? -43.801 -10.294 9.285 1.00 86.50 100 SER A CA 1
ATOM 759 C C . SER A 1 100 ? -42.984 -11.115 8.283 1.00 86.50 100 SER A C 1
ATOM 761 O O . SER A 1 100 ? -43.034 -12.340 8.306 1.00 86.50 100 SER A O 1
ATOM 763 N N . LYS A 1 101 ? -42.210 -10.459 7.408 1.00 91.69 101 LYS A N 1
ATOM 764 C CA . LYS A 1 101 ? -41.335 -11.150 6.448 1.00 91.69 101 LYS A CA 1
ATOM 765 C C . LYS A 1 101 ? -40.140 -11.828 7.115 1.00 91.69 101 LYS A C 1
ATOM 767 O O . LYS A 1 101 ? -39.710 -12.863 6.621 1.00 91.69 101 LYS A O 1
ATOM 772 N N . LEU A 1 102 ? -39.602 -11.255 8.193 1.00 90.50 102 LEU A N 1
ATOM 773 C CA . LEU A 1 102 ? -38.521 -11.879 8.963 1.00 90.50 102 LEU A CA 1
ATOM 774 C C . LEU A 1 102 ? -39.022 -13.137 9.683 1.00 90.50 102 LEU A C 1
ATOM 776 O O . LEU A 1 102 ? -38.424 -14.196 9.516 1.00 90.50 102 LEU A O 1
ATOM 780 N N . ASP A 1 103 ? -40.174 -13.050 10.354 1.00 86.06 103 ASP A N 1
ATOM 781 C CA . ASP A 1 103 ? -40.797 -14.192 11.042 1.00 86.06 103 ASP A CA 1
ATOM 782 C C . ASP A 1 103 ? -41.153 -15.351 10.084 1.00 86.06 103 ASP A C 1
ATOM 784 O O . ASP A 1 103 ? -41.200 -16.517 10.479 1.00 86.06 103 ASP A O 1
ATOM 788 N N . GLU A 1 104 ? -41.471 -15.052 8.820 1.00 90.44 104 GLU A N 1
ATOM 789 C CA . GLU A 1 104 ? -41.744 -16.063 7.788 1.00 90.44 104 GLU A CA 1
ATOM 790 C C . GLU A 1 104 ? -40.487 -16.779 7.281 1.00 90.44 104 GLU A C 1
ATOM 792 O O . GLU A 1 104 ? -40.588 -17.925 6.836 1.00 90.44 104 GLU A O 1
ATOM 797 N N . LEU A 1 105 ? -39.337 -16.102 7.284 1.00 85.06 105 LEU A N 1
ATOM 798 C CA . LEU A 1 105 ? -38.064 -16.689 6.867 1.00 85.06 105 LEU A CA 1
ATOM 799 C C . LEU A 1 105 ? -37.515 -17.608 7.955 1.00 85.06 105 LEU A C 1
ATOM 801 O O . LEU A 1 105 ? -37.159 -18.738 7.646 1.00 85.06 105 LEU A O 1
ATOM 805 N N . GLU A 1 106 ? -37.585 -17.187 9.219 1.00 79.56 106 GLU A N 1
ATOM 806 C CA . GLU A 1 106 ? -37.152 -17.999 10.365 1.00 79.56 106 GLU A CA 1
ATOM 807 C C . GLU A 1 106 ? -37.878 -19.356 10.410 1.00 79.56 106 GLU A C 1
ATOM 809 O O . GLU A 1 106 ? -37.261 -20.401 10.574 1.00 79.56 106 GLU A O 1
ATOM 814 N N . LYS A 1 107 ? -39.185 -19.377 10.118 1.00 81.69 107 LYS A N 1
ATOM 815 C CA . LYS A 1 107 ? -39.985 -20.618 10.074 1.00 81.69 107 LYS A CA 1
ATOM 816 C C . LYS A 1 107 ? -39.698 -21.529 8.878 1.00 81.69 107 LYS A C 1
ATOM 818 O O . LYS A 1 107 ? -40.146 -22.675 8.879 1.00 81.69 107 LYS A O 1
ATOM 823 N N . LYS A 1 108 ? -39.057 -21.028 7.817 1.00 75.88 108 LYS A N 1
ATOM 824 C CA . LYS A 1 108 ? -38.717 -21.828 6.626 1.00 75.88 108 LYS A CA 1
ATOM 825 C C . LYS A 1 108 ? -37.356 -22.510 6.745 1.00 75.88 108 LYS A C 1
ATOM 827 O O . LYS A 1 108 ? -37.141 -23.482 6.026 1.00 75.88 108 LYS A O 1
ATOM 832 N N . ASP A 1 109 ? -36.496 -22.055 7.653 1.00 60.47 109 ASP A N 1
ATOM 833 C CA . ASP A 1 109 ? -35.156 -22.616 7.843 1.00 60.47 109 ASP A CA 1
ATOM 834 C C . ASP A 1 109 ? -35.146 -23.884 8.729 1.00 60.47 109 ASP A C 1
ATOM 836 O O . ASP A 1 109 ? -34.219 -24.685 8.638 1.00 60.47 109 ASP A O 1
ATOM 840 N N . ASP A 1 110 ? -36.216 -24.169 9.485 1.00 57.44 110 ASP A N 1
ATOM 841 C CA . ASP A 1 110 ? -36.348 -25.385 10.317 1.00 57.44 110 ASP A CA 1
ATOM 842 C C . ASP A 1 110 ? -36.671 -26.684 9.535 1.00 57.44 110 ASP A C 1
ATOM 844 O O . ASP A 1 110 ? -36.811 -27.757 10.125 1.00 57.44 110 ASP A O 1
ATOM 848 N N . VAL A 1 111 ? -36.797 -26.641 8.199 1.00 51.91 111 VAL A N 1
ATOM 849 C CA . VAL A 1 111 ? -37.132 -27.821 7.372 1.00 51.91 111 VAL A CA 1
ATOM 850 C C . VAL A 1 111 ? -36.075 -28.075 6.294 1.00 51.91 111 VAL A C 1
ATOM 852 O O . VAL A 1 111 ? -36.347 -27.953 5.100 1.00 51.91 111 VAL A O 1
ATOM 855 N N . LYS A 1 112 ? -34.866 -28.463 6.722 1.00 44.91 112 LYS A N 1
ATOM 856 C CA . LYS A 1 112 ? -34.096 -29.618 6.207 1.00 44.91 112 LYS A CA 1
ATOM 857 C C . LYS A 1 112 ? -32.683 -29.637 6.799 1.00 44.91 112 LYS A C 1
ATOM 859 O O . LYS A 1 112 ? -31.758 -29.051 6.248 1.00 44.91 112 LYS A O 1
ATOM 864 N N . SER A 1 113 ? -32.538 -30.442 7.840 1.00 46.28 113 SER A N 1
ATOM 865 C CA . SER A 1 113 ? -31.276 -31.044 8.255 1.00 46.28 113 SER A CA 1
ATOM 866 C C . SER A 1 113 ? -31.575 -32.517 8.506 1.00 46.28 113 SER A C 1
ATOM 868 O O . SER A 1 113 ? -32.123 -32.830 9.556 1.00 46.28 113 SER A O 1
ATOM 870 N N . ASP A 1 114 ? -31.303 -33.404 7.546 1.00 38.53 114 ASP A N 1
ATOM 871 C CA . ASP A 1 114 ? -31.035 -34.809 7.874 1.00 38.53 114 ASP A CA 1
ATOM 872 C C . ASP A 1 114 ? -30.294 -35.538 6.743 1.00 38.53 114 ASP A C 1
ATOM 874 O O . ASP A 1 114 ? -30.618 -35.369 5.567 1.00 38.53 114 ASP A O 1
ATOM 878 N N . GLU A 1 115 ? -29.357 -36.375 7.186 1.00 37.03 115 GLU A N 1
ATOM 879 C CA . GLU A 1 115 ? -28.660 -37.467 6.499 1.00 37.03 115 GLU A CA 1
ATOM 880 C C . GLU A 1 115 ? -27.402 -37.146 5.654 1.00 37.03 115 GLU A C 1
ATOM 882 O O . GLU A 1 115 ? -27.461 -36.932 4.449 1.00 37.03 115 GLU A O 1
ATOM 887 N N . GLU A 1 116 ? -26.221 -37.190 6.291 1.00 34.44 116 GLU A N 1
ATOM 888 C CA . GLU A 1 116 ? -25.270 -38.300 6.076 1.00 34.44 116 GLU A CA 1
ATOM 889 C C . GLU A 1 116 ? -24.187 -38.366 7.173 1.00 34.44 116 GLU A C 1
ATOM 891 O O . GLU A 1 116 ? -23.729 -37.361 7.719 1.00 34.44 116 GLU A O 1
ATOM 896 N N . LYS A 1 117 ? -23.844 -39.603 7.542 1.00 32.88 117 LYS A N 1
ATOM 897 C CA . LYS A 1 117 ? -23.145 -40.015 8.761 1.00 32.88 117 LYS A CA 1
ATOM 898 C C . LYS A 1 117 ? -21.811 -40.684 8.407 1.00 32.88 117 LYS A C 1
ATOM 900 O O . LYS A 1 117 ? -21.786 -41.540 7.536 1.00 32.88 117 LYS A O 1
ATOM 905 N N . GLU A 1 118 ? -20.788 -40.354 9.199 1.00 31.97 118 GLU A N 1
ATOM 906 C CA . GLU A 1 118 ? -19.592 -41.146 9.554 1.00 31.97 118 GLU A CA 1
ATOM 907 C C . GLU A 1 118 ? -18.626 -41.636 8.451 1.00 31.97 118 GLU A C 1
ATOM 909 O O . GLU A 1 118 ? -18.925 -42.553 7.702 1.00 31.97 118 GLU A O 1
ATOM 914 N N . GLU A 1 119 ? -17.360 -41.203 8.543 1.00 31.44 119 GLU A N 1
ATOM 915 C CA . GLU A 1 119 ? -16.266 -42.150 8.804 1.00 31.44 119 GLU A CA 1
ATOM 916 C C . GLU A 1 119 ? -15.106 -41.480 9.563 1.00 31.44 119 GLU A C 1
ATOM 918 O O . GLU A 1 119 ? -14.621 -40.400 9.229 1.00 31.44 119 GLU A O 1
ATOM 923 N N . LYS A 1 120 ? -14.702 -42.143 10.647 1.00 33.09 120 LYS A N 1
ATOM 924 C CA . LYS A 1 120 ? -13.686 -41.756 11.626 1.00 33.09 120 LYS A CA 1
ATOM 925 C C . LYS A 1 120 ? -12.409 -42.545 11.325 1.00 33.09 120 LYS A C 1
ATOM 927 O O . LYS A 1 120 ? -12.469 -43.770 11.247 1.00 33.09 120 LYS A O 1
ATOM 932 N N . LYS A 1 121 ? -11.249 -41.884 11.257 1.00 31.33 121 LYS A N 1
ATOM 933 C CA . LYS A 1 121 ? -9.935 -42.532 11.415 1.00 31.33 121 LYS A CA 1
ATOM 934 C C . LYS A 1 121 ? -9.082 -41.743 12.412 1.00 31.33 121 LYS A C 1
ATOM 936 O O . LYS A 1 121 ? -8.623 -40.648 12.122 1.00 31.33 121 LYS A O 1
ATOM 941 N N . THR A 1 122 ? -8.945 -42.319 13.603 1.00 22.89 122 THR A N 1
ATOM 942 C CA . THR A 1 122 ? -7.883 -42.096 14.605 1.00 22.89 122 THR A CA 1
ATOM 943 C C . THR A 1 122 ? -6.566 -42.652 14.048 1.00 22.89 122 THR A C 1
ATOM 945 O O . THR A 1 122 ? -6.637 -43.647 13.327 1.00 22.89 122 THR A O 1
ATOM 948 N N . THR A 1 123 ? -5.412 -41.990 14.182 1.00 23.25 123 THR A N 1
ATOM 949 C CA . THR A 1 123 ? -4.339 -42.076 15.221 1.00 23.25 123 THR A CA 1
ATOM 950 C C . THR A 1 123 ? -3.134 -41.330 14.593 1.00 23.25 123 THR A C 1
ATOM 952 O O . THR A 1 123 ? -3.045 -41.345 13.368 1.00 23.25 123 THR A O 1
ATOM 955 N N . GLU A 1 124 ? -2.168 -40.671 15.234 1.00 29.38 124 GLU A N 1
ATOM 956 C CA . GLU A 1 124 ? -1.608 -40.608 16.593 1.00 29.38 124 GLU A CA 1
ATOM 957 C C . GLU A 1 124 ? -0.652 -39.381 16.629 1.00 29.38 124 GLU A C 1
ATOM 959 O O . GLU A 1 124 ? -0.168 -38.998 15.568 1.00 29.38 124 GLU A O 1
ATOM 964 N N . GLU A 1 125 ? -0.430 -38.815 17.828 1.00 28.11 125 GLU A N 1
ATOM 965 C CA . GLU A 1 125 ? 0.829 -38.230 18.368 1.00 28.11 125 GLU A CA 1
ATOM 966 C C . GLU A 1 125 ? 1.597 -37.200 17.499 1.00 28.11 125 GLU A C 1
ATOM 968 O O . GLU A 1 125 ? 1.989 -37.469 16.377 1.00 28.11 125 GLU A O 1
ATOM 973 N N . GLY A 1 126 ? 1.871 -35.966 17.920 1.00 32.66 126 GLY A N 1
ATOM 974 C CA . GLY A 1 126 ? 2.315 -35.510 19.233 1.00 32.66 126 GLY A CA 1
ATOM 975 C C . GLY A 1 126 ? 3.666 -34.824 19.023 1.00 32.66 126 GLY A C 1
ATOM 976 O O . GLY A 1 126 ? 4.656 -35.519 18.882 1.00 32.66 126 GLY A O 1
ATOM 977 N N . GLU A 1 127 ? 3.693 -33.493 18.965 1.00 33.03 127 GLU A N 1
ATOM 978 C CA . GLU A 1 127 ? 4.911 -32.677 19.073 1.00 33.03 127 GLU A CA 1
ATOM 979 C C . GLU A 1 127 ? 4.475 -31.263 19.489 1.00 33.03 127 GLU A C 1
ATOM 981 O O . GLU A 1 127 ? 3.899 -30.499 18.716 1.00 33.03 127 GLU A O 1
ATOM 986 N N . GLU A 1 128 ? 4.642 -30.982 20.780 1.00 39.50 128 GLU A N 1
ATOM 987 C CA . GLU A 1 128 ? 4.579 -29.643 21.355 1.00 39.50 128 GLU A CA 1
ATOM 988 C C . GLU A 1 128 ? 5.909 -28.955 21.015 1.00 39.50 128 GLU A C 1
ATOM 990 O O . GLU A 1 128 ? 6.912 -29.203 21.678 1.00 39.50 128 GLU A O 1
ATOM 995 N N . GLU A 1 129 ? 5.946 -28.128 19.967 1.00 38.41 129 GLU A N 1
ATOM 996 C CA . GLU A 1 129 ? 7.021 -27.141 19.823 1.00 38.41 129 GLU A CA 1
ATOM 997 C C . GLU A 1 129 ? 6.589 -25.847 20.516 1.00 38.41 129 GLU A C 1
ATOM 999 O O . GLU A 1 129 ? 5.783 -25.056 20.022 1.00 38.41 129 GLU A O 1
ATOM 1004 N N . GLU A 1 130 ? 7.114 -25.693 21.726 1.00 37.56 130 GLU A N 1
ATOM 1005 C CA . GLU A 1 130 ? 7.218 -24.451 22.475 1.00 37.56 130 GLU A CA 1
ATOM 1006 C C . GLU A 1 130 ? 7.961 -23.424 21.605 1.00 37.56 130 GLU A C 1
ATOM 1008 O O . GLU A 1 130 ? 9.162 -23.533 21.370 1.00 37.56 130 GLU A O 1
ATOM 1013 N N . ILE A 1 131 ? 7.231 -22.447 21.063 1.00 37.16 131 ILE A N 1
ATOM 1014 C CA . ILE A 1 131 ? 7.833 -21.297 20.384 1.00 37.16 131 ILE A CA 1
ATOM 1015 C C . ILE A 1 131 ? 8.484 -20.445 21.475 1.00 37.16 131 ILE A C 1
ATOM 1017 O O . ILE A 1 131 ? 7.798 -19.710 22.188 1.00 37.16 131 ILE A O 1
ATOM 1021 N N . GLU A 1 132 ? 9.803 -20.580 21.625 1.00 37.44 132 GLU A N 1
ATOM 1022 C CA . GLU A 1 132 ? 10.634 -19.621 22.350 1.00 37.44 132 GLU A CA 1
ATOM 1023 C C . GLU A 1 132 ? 10.377 -18.233 21.750 1.00 37.44 132 GLU A C 1
ATOM 1025 O O . GLU A 1 132 ? 10.628 -17.982 20.570 1.00 37.44 132 GLU A O 1
ATOM 1030 N N . GLY A 1 133 ? 9.814 -17.331 22.555 1.00 44.59 133 GLY A N 1
ATOM 1031 C CA . GLY A 1 133 ? 9.770 -15.921 22.211 1.00 44.59 133 GLY A CA 1
ATOM 1032 C C . GLY A 1 133 ? 11.199 -15.399 22.174 1.00 44.59 133 GLY A C 1
ATOM 1033 O O . GLY A 1 133 ? 11.831 -15.284 23.220 1.00 44.59 133 GLY A O 1
ATOM 1034 N N . GLU A 1 134 ? 11.710 -15.101 20.982 1.00 47.59 134 GLU A N 1
ATOM 1035 C CA . GLU A 1 134 ? 12.894 -14.260 20.845 1.00 47.59 134 GLU A CA 1
ATOM 1036 C C . GLU A 1 134 ? 12.558 -12.904 21.490 1.00 47.59 134 GLU A C 1
ATOM 1038 O O . GLU A 1 134 ? 11.748 -12.136 20.963 1.00 47.59 134 GLU A O 1
ATOM 1043 N N . GLU A 1 135 ? 13.117 -12.638 22.675 1.00 44.31 135 GLU A N 1
ATOM 1044 C CA . GLU A 1 135 ? 13.154 -11.298 23.261 1.00 44.31 135 GLU A CA 1
ATOM 1045 C C . GLU A 1 135 ? 14.010 -10.429 22.335 1.00 44.31 135 GLU A C 1
ATOM 1047 O O . GLU A 1 135 ? 15.237 -10.425 22.414 1.00 44.31 135 GLU A O 1
ATOM 1052 N N . LEU A 1 136 ? 13.355 -9.758 21.388 1.00 51.03 136 LEU A N 1
ATOM 1053 C CA . LEU A 1 136 ? 13.971 -8.696 20.604 1.00 51.03 136 LEU A CA 1
ATOM 1054 C C . LEU A 1 136 ? 14.398 -7.594 21.577 1.00 51.03 136 LEU A C 1
ATOM 1056 O O . LEU A 1 136 ? 13.567 -7.097 22.340 1.00 51.03 136 LEU A O 1
ATOM 1060 N N . ASP A 1 137 ? 15.684 -7.256 21.561 1.00 55.00 137 ASP A N 1
ATOM 1061 C CA . ASP A 1 137 ? 16.275 -6.241 22.428 1.00 55.00 137 ASP A CA 1
ATOM 1062 C C . ASP A 1 137 ? 15.605 -4.884 22.166 1.00 55.00 137 ASP A C 1
ATOM 1064 O O . ASP A 1 137 ? 15.598 -4.389 21.035 1.00 55.00 137 ASP A O 1
ATOM 1068 N N . GLU A 1 138 ? 14.995 -4.295 23.198 1.00 58.00 138 GLU A N 1
ATOM 1069 C CA . GLU A 1 138 ? 14.311 -3.002 23.092 1.00 58.00 138 GLU A CA 1
ATOM 1070 C C . GLU A 1 138 ? 15.282 -1.897 22.629 1.00 58.00 138 GLU A C 1
ATOM 1072 O O . GLU A 1 138 ? 14.847 -0.979 21.932 1.00 58.00 138 GLU A O 1
ATOM 1077 N N . GLU A 1 139 ? 16.590 -2.025 22.909 1.00 57.03 139 GLU A N 1
ATOM 1078 C CA . GLU A 1 139 ? 17.622 -1.091 22.427 1.00 57.03 139 GLU A CA 1
ATOM 1079 C C . GLU A 1 139 ? 17.737 -1.066 20.889 1.00 57.03 139 GLU A C 1
ATOM 1081 O O . GLU A 1 139 ? 17.897 0.006 20.305 1.00 57.03 139 GLU A O 1
ATOM 1086 N N . GLU A 1 140 ? 17.587 -2.203 20.197 1.00 59.16 140 GLU A N 1
ATOM 1087 C CA . GLU A 1 140 ? 17.734 -2.270 18.729 1.00 59.16 140 GLU A CA 1
ATOM 1088 C C . GLU A 1 140 ? 16.515 -1.665 17.999 1.00 59.16 140 GLU A C 1
ATOM 1090 O O . GLU A 1 140 ? 16.623 -1.136 16.891 1.00 59.16 140 GLU A O 1
ATOM 1095 N N . LEU A 1 141 ? 15.348 -1.668 18.655 1.00 56.03 141 LEU A N 1
ATOM 1096 C CA . LEU A 1 141 ? 14.117 -1.035 18.164 1.00 56.03 141 LEU A CA 1
ATOM 1097 C C . LEU A 1 141 ? 14.122 0.496 18.325 1.00 56.03 141 LEU A C 1
ATOM 1099 O O . LEU A 1 141 ? 13.417 1.201 17.589 1.00 56.03 141 LEU A O 1
ATOM 1103 N N . GLU A 1 142 ? 14.884 1.014 19.291 1.00 60.44 142 GLU A N 1
ATOM 1104 C CA . GLU A 1 142 ? 15.037 2.451 19.527 1.00 60.44 142 GLU A CA 1
ATOM 1105 C C . GLU A 1 142 ? 15.982 3.094 18.497 1.00 60.44 142 GLU A C 1
ATOM 1107 O O . GLU A 1 142 ? 15.607 4.114 17.914 1.00 60.44 142 GLU A O 1
ATOM 1112 N N . GLU A 1 143 ? 17.115 2.456 18.161 1.00 61.47 143 GLU A N 1
ATOM 1113 C CA . GLU A 1 143 ? 18.081 2.981 17.173 1.00 61.47 143 GLU A CA 1
ATOM 1114 C C . GLU A 1 143 ? 17.478 3.162 15.760 1.00 61.47 143 GLU A C 1
ATOM 1116 O O . GLU A 1 143 ? 17.793 4.124 15.053 1.00 61.47 143 GLU A O 1
ATOM 1121 N N . GLU A 1 144 ? 16.560 2.290 15.321 1.00 64.94 144 GLU A N 1
ATOM 1122 C CA . GLU A 1 144 ? 15.920 2.412 13.996 1.00 64.94 144 GLU A CA 1
ATOM 1123 C C . GLU A 1 144 ? 14.904 3.570 13.892 1.00 64.94 144 GLU A C 1
ATOM 1125 O O . GLU A 1 144 ? 14.531 3.974 12.783 1.00 64.94 144 GLU A O 1
ATOM 1130 N N . ASN A 1 145 ? 14.458 4.143 15.016 1.00 67.62 145 ASN A N 1
ATOM 1131 C CA . ASN A 1 145 ? 13.469 5.228 15.047 1.00 67.62 145 ASN A CA 1
ATOM 1132 C C . ASN A 1 145 ? 14.079 6.637 15.204 1.00 67.62 145 ASN A C 1
ATOM 1134 O O . ASN A 1 145 ? 13.342 7.630 15.219 1.00 67.62 145 ASN A O 1
ATOM 1138 N N . ASP A 1 146 ? 15.408 6.763 15.183 1.00 73.81 146 ASP A N 1
ATOM 1139 C CA . ASP A 1 146 ? 16.137 8.042 15.272 1.00 73.81 146 ASP A CA 1
ATOM 1140 C C . ASP A 1 146 ? 16.076 8.902 13.992 1.00 73.81 146 ASP A C 1
ATOM 1142 O O . ASP A 1 146 ? 16.600 10.021 13.913 1.00 73.81 146 ASP A O 1
ATOM 1146 N N . TYR A 1 147 ? 15.371 8.421 12.966 1.00 75.44 147 TYR A N 1
ATOM 1147 C CA . TYR A 1 147 ? 15.191 9.107 11.686 1.00 75.44 147 TYR A CA 1
ATOM 1148 C C . TYR A 1 147 ? 14.555 10.504 11.821 1.00 75.44 147 TYR A C 1
ATOM 1150 O O . TYR A 1 147 ? 14.875 11.416 11.061 1.00 75.44 147 TYR A O 1
ATOM 1158 N N . ILE A 1 148 ? 13.658 10.700 12.796 1.00 71.25 148 ILE A N 1
ATOM 1159 C CA . ILE A 1 148 ? 13.011 12.005 13.026 1.00 71.25 148 ILE A CA 1
ATOM 1160 C C . ILE A 1 148 ? 13.947 12.975 13.762 1.00 71.25 148 ILE A C 1
ATOM 1162 O O . ILE A 1 148 ? 13.870 14.180 13.518 1.00 71.25 148 ILE A O 1
ATOM 1166 N N . ALA A 1 149 ? 14.832 12.471 14.626 1.00 71.19 149 ALA A N 1
ATOM 1167 C CA . ALA A 1 149 ? 15.761 13.293 15.399 1.00 71.19 149 ALA A CA 1
ATOM 1168 C C . ALA A 1 149 ? 16.835 13.923 14.497 1.00 71.19 149 ALA A C 1
ATOM 1170 O O . ALA A 1 149 ? 17.043 15.134 14.538 1.00 71.19 149 ALA A O 1
ATOM 1171 N N . SER A 1 150 ? 17.413 13.134 13.587 1.00 72.50 150 SER A N 1
ATOM 1172 C CA . SER A 1 150 ? 18.427 13.610 12.631 1.00 72.50 150 SER A CA 1
ATOM 1173 C C . SER A 1 150 ? 17.880 14.564 11.556 1.00 72.50 150 SER A C 1
ATOM 1175 O O . SER A 1 150 ? 18.610 15.415 11.057 1.00 72.50 150 SER A O 1
ATOM 1177 N N . TYR A 1 151 ? 16.587 14.488 11.213 1.00 72.81 151 TYR A N 1
ATOM 1178 C CA . TYR A 1 151 ? 15.996 15.330 10.160 1.00 72.81 151 TYR A CA 1
ATOM 1179 C C . TYR A 1 151 ? 15.847 16.814 10.549 1.00 72.81 151 TYR A C 1
ATOM 1181 O O . TYR A 1 151 ? 15.782 17.675 9.671 1.00 72.81 151 TYR A O 1
ATOM 1189 N N . PHE A 1 152 ? 15.771 17.127 11.847 1.00 68.69 152 PHE A N 1
ATOM 1190 C CA . PHE A 1 152 ? 15.610 18.504 12.336 1.00 68.69 152 PHE A CA 1
ATOM 1191 C C . PHE A 1 152 ? 16.872 19.096 12.973 1.00 68.69 152 PHE A C 1
ATOM 1193 O O . PHE A 1 152 ? 16.913 20.307 13.177 1.00 68.69 152 PHE A O 1
ATOM 1200 N N . GLU A 1 153 ? 17.888 18.286 13.271 1.00 67.00 153 GLU A N 1
ATOM 1201 C CA . GLU A 1 153 ? 19.096 18.756 13.959 1.00 67.00 153 GLU A CA 1
ATOM 1202 C C . GLU A 1 153 ? 20.062 19.505 13.017 1.00 67.00 153 GLU A C 1
ATOM 1204 O O . GLU A 1 153 ? 20.623 20.529 13.401 1.00 67.00 153 GLU A O 1
ATOM 1209 N N . ASP A 1 154 ? 20.148 19.112 11.741 1.00 61.84 154 ASP A N 1
ATOM 1210 C CA . ASP A 1 154 ? 21.003 19.774 10.735 1.00 61.84 154 ASP A CA 1
ATOM 1211 C C . ASP A 1 154 ? 20.402 21.081 10.156 1.00 61.84 154 ASP A C 1
ATOM 1213 O O . ASP A 1 154 ? 20.948 21.686 9.229 1.00 61.84 154 ASP A O 1
ATOM 1217 N N . GLY A 1 155 ? 19.248 21.525 10.666 1.00 58.69 155 GLY A N 1
ATOM 1218 C CA . GLY A 1 155 ? 18.466 22.632 10.103 1.00 58.69 155 GLY A CA 1
ATOM 1219 C C . GLY A 1 155 ? 18.826 24.040 10.591 1.00 58.69 155 GLY A C 1
ATOM 1220 O O . GLY A 1 155 ? 18.359 25.009 9.990 1.00 58.69 155 GLY A O 1
ATOM 1221 N N . ASP A 1 156 ? 19.635 24.179 11.645 1.00 57.34 156 ASP A N 1
ATOM 1222 C CA . ASP A 1 156 ? 19.861 25.471 12.322 1.00 57.34 156 ASP A CA 1
ATOM 1223 C C . ASP A 1 156 ? 21.129 26.232 11.863 1.00 57.34 156 ASP A C 1
ATOM 1225 O O . ASP A 1 156 ? 21.398 27.327 12.355 1.00 57.34 156 ASP A O 1
ATOM 1229 N N . ASP A 1 157 ? 21.889 25.721 10.880 1.00 59.25 157 ASP A N 1
ATOM 1230 C CA . ASP A 1 157 ? 23.133 26.368 10.401 1.00 59.25 157 ASP A CA 1
ATOM 1231 C C . ASP A 1 157 ? 22.971 27.203 9.106 1.00 59.25 157 ASP A C 1
ATOM 1233 O O . ASP A 1 157 ? 23.824 28.017 8.758 1.00 59.25 157 ASP A O 1
ATOM 1237 N N . PHE A 1 158 ? 21.845 27.100 8.387 1.00 54.62 158 PHE A N 1
ATOM 1238 C CA . PHE A 1 158 ? 21.644 27.794 7.096 1.00 54.62 158 PHE A CA 1
ATOM 1239 C C . PHE A 1 158 ? 20.924 29.154 7.193 1.00 54.62 158 PHE A C 1
ATOM 1241 O O . PHE A 1 158 ? 20.204 29.558 6.280 1.00 54.62 158 PHE A O 1
ATOM 1248 N N . GLY A 1 159 ? 21.113 29.886 8.296 1.00 54.66 159 GLY A N 1
ATOM 1249 C CA . GLY A 1 159 ? 20.345 31.106 8.582 1.00 54.66 159 GLY A CA 1
ATOM 1250 C C . GLY A 1 159 ? 21.099 32.438 8.644 1.00 54.66 159 GLY A C 1
ATOM 1251 O O . GLY A 1 159 ? 20.440 33.466 8.780 1.00 54.66 159 GLY A O 1
ATOM 1252 N N . ALA A 1 160 ? 22.438 32.474 8.583 1.00 56.75 160 ALA A N 1
ATOM 1253 C CA . ALA A 1 160 ? 23.180 33.655 9.059 1.00 56.75 160 ALA A CA 1
ATOM 1254 C C . ALA A 1 160 ? 24.250 34.251 8.118 1.00 56.75 160 ALA A C 1
ATOM 1256 O O . ALA A 1 160 ? 25.190 34.869 8.619 1.00 56.75 160 ALA A O 1
ATOM 1257 N N . GLY A 1 161 ? 24.156 34.134 6.781 1.00 56.88 161 GLY A N 1
ATOM 1258 C CA . GLY A 1 161 ? 25.267 34.676 5.976 1.00 56.88 161 GLY A CA 1
ATOM 1259 C C . GLY A 1 161 ? 25.191 34.860 4.461 1.00 56.88 161 GLY A C 1
ATOM 1260 O O . GLY A 1 161 ? 26.261 34.900 3.863 1.00 56.88 161 GLY A O 1
ATOM 1261 N N . SER A 1 162 ? 24.039 34.989 3.791 1.00 55.91 162 SER A N 1
ATOM 1262 C CA . SER A 1 162 ? 24.088 35.391 2.364 1.00 55.91 162 SER A CA 1
ATOM 1263 C C . SER A 1 162 ? 22.816 36.051 1.824 1.00 55.91 162 SER A C 1
ATOM 1265 O O . SER A 1 162 ? 22.067 35.459 1.057 1.00 55.91 162 SER A O 1
ATOM 1267 N N . ASP A 1 163 ? 22.622 37.324 2.172 1.00 58.72 163 ASP A N 1
ATOM 1268 C CA . ASP A 1 163 ? 21.788 38.262 1.404 1.00 58.72 163 ASP A CA 1
ATOM 1269 C C . ASP A 1 163 ? 22.522 39.608 1.260 1.00 58.72 163 ASP A C 1
ATOM 1271 O O . ASP A 1 163 ? 22.151 40.615 1.853 1.00 58.72 163 ASP A O 1
ATOM 1275 N N . GLU A 1 164 ? 23.648 39.605 0.538 1.00 58.19 164 GLU A N 1
ATOM 1276 C CA . GLU A 1 164 ? 24.427 40.822 0.242 1.00 58.19 164 GLU A CA 1
ATOM 1277 C C . GLU A 1 164 ? 24.931 40.886 -1.212 1.00 58.19 164 GLU A C 1
ATOM 1279 O O . GLU A 1 164 ? 25.931 41.538 -1.485 1.00 58.19 164 GLU A O 1
ATOM 1284 N N . ASN A 1 165 ? 24.278 40.236 -2.186 1.00 60.91 165 ASN A N 1
ATOM 1285 C CA . ASN A 1 165 ? 24.653 40.465 -3.590 1.00 60.91 165 ASN A CA 1
ATOM 1286 C C . ASN A 1 165 ? 23.509 40.209 -4.583 1.00 60.91 165 ASN A C 1
ATOM 1288 O O . ASN A 1 165 ? 23.444 39.167 -5.237 1.00 60.91 165 ASN A O 1
ATOM 1292 N N . MET A 1 166 ? 22.613 41.190 -4.732 1.00 61.50 166 MET A N 1
ATOM 1293 C CA . MET A 1 166 ? 21.708 41.241 -5.886 1.00 61.50 166 MET A CA 1
ATOM 1294 C C . MET A 1 166 ? 21.341 42.670 -6.328 1.00 61.50 166 MET A C 1
ATOM 1296 O O . MET A 1 166 ? 20.190 42.938 -6.658 1.00 61.50 166 MET A O 1
ATOM 1300 N N . ASP A 1 167 ? 22.310 43.590 -6.379 1.00 59.34 167 ASP A N 1
ATOM 1301 C CA . ASP A 1 167 ? 22.125 44.858 -7.104 1.00 59.34 167 ASP A CA 1
ATOM 1302 C C . ASP A 1 167 ? 23.413 45.326 -7.795 1.00 59.34 167 ASP A C 1
ATOM 1304 O O . ASP A 1 167 ? 24.164 46.148 -7.277 1.00 59.34 167 ASP A O 1
ATOM 1308 N N . GLU A 1 168 ? 23.676 44.797 -8.991 1.00 60.59 168 GLU A N 1
ATOM 1309 C CA . GLU A 1 168 ? 24.491 45.511 -9.974 1.00 60.59 168 GLU A CA 1
ATOM 1310 C C . GLU A 1 168 ? 24.055 45.114 -11.390 1.00 60.59 168 GLU A C 1
ATOM 1312 O O . GLU A 1 168 ? 24.255 43.979 -11.826 1.00 60.59 168 GLU A O 1
ATOM 1317 N N . GLY A 1 169 ? 23.427 46.043 -12.120 1.00 46.84 169 GLY A N 1
ATOM 1318 C CA . GLY A 1 169 ? 23.129 45.803 -13.534 1.00 46.84 169 GLY A CA 1
ATOM 1319 C C . GLY A 1 169 ? 22.131 46.713 -14.247 1.00 46.84 169 GLY A C 1
ATOM 1320 O O . GLY A 1 169 ? 21.476 46.239 -15.171 1.00 46.84 169 GLY A O 1
ATOM 1321 N N . ALA A 1 170 ? 21.999 47.997 -13.895 1.00 53.28 170 ALA A N 1
ATOM 1322 C CA . ALA A 1 170 ? 21.373 48.971 -14.796 1.00 53.28 170 ALA A CA 1
ATOM 1323 C C . ALA A 1 170 ? 22.418 49.482 -15.806 1.00 53.28 170 ALA A C 1
ATOM 1325 O O . ALA A 1 170 ? 23.142 50.441 -15.545 1.00 53.28 170 ALA A O 1
ATOM 1326 N N . THR A 1 171 ? 22.520 48.821 -16.960 1.00 52.25 171 THR A N 1
ATOM 1327 C CA . THR A 1 171 ? 23.278 49.324 -18.115 1.00 52.25 171 THR A CA 1
ATOM 1328 C C . THR A 1 171 ? 22.466 50.388 -18.862 1.00 52.25 171 THR A C 1
ATOM 1330 O O . THR A 1 171 ? 21.330 50.115 -19.256 1.00 52.25 171 THR A O 1
ATOM 1333 N N . TYR A 1 172 ? 23.064 51.573 -19.030 1.00 54.06 172 TYR A N 1
ATOM 1334 C CA . TYR A 1 172 ? 22.617 52.696 -19.870 1.00 54.06 172 TYR A CA 1
ATOM 1335 C C . TYR A 1 172 ? 22.721 52.377 -21.367 1.00 54.06 172 TYR A C 1
ATOM 1337 O O . TYR A 1 172 ? 23.724 51.731 -21.752 1.00 54.06 172 TYR A O 1
#

Secondary structure (DSSP, 8-state):
-------PPPPPSS-SGGGT--TT-PPPPP-SPPPSSPPPSSPPPPPP--HHHHHHHHHHHHHHHHHTTSTT---------S--PPP----HHHHHHHHHHHHHHHHHHTS--------------------------HHHHHHTTTHHHHHHHTTSSTTSS-----------

Radius of gyration: 37.0 Å; chains: 1; bounding box: 78×95×82 Å

Foldseek 3Di:
DDDDDDDDDDDDPDDVVVVVDDPVRDPDDDDDDDDPDDDDPDDDDDDDDDPVVVVVVVVVVVCVVVVCVDPVNDDPPDDPDDDDDDPPPDDVVNVVVVVVVVVVVVVVVVPDDDDDDDDDDDDDDDDDDDPPPPPDPVVVVVVVPCVVVVVCPVPPPPDPDDDDDDDDDPDD

Sequence (172 aa):
MAGGKGRGIAAFSFNIESLGLSRGNMPQTRVGPNKLYPDVEFKPVPLKVGEDEDYMLALKQEIRGTMRQLPHNIRPLAGKGGAKKKPIKVSSKEKSDVLSKLDELEKKDDVKSDEEKEEKKTTEEGEEEEIEGEELDEEELEEENDYIASYFEDGDDFGAGSDENMDEGATY

pLDDT: mean 71.5, std 21.17, range [22.89, 98.31]